Protein AF-A0A7J6WW19-F1 (afdb_monomer_lite)

Organism: Thalictrum thalictroides (NCBI:txid46969)

Structure (mmCIF, N/CA/C/O backbone):
data_AF-A0A7J6WW19-F1
#
_entry.id   AF-A0A7J6WW19-F1
#
loop_
_atom_site.group_PDB
_atom_site.id
_atom_site.type_symbol
_atom_site.label_atom_id
_atom_site.label_alt_id
_atom_site.label_comp_id
_atom_site.label_asym_id
_atom_site.label_entity_id
_atom_site.label_seq_id
_atom_site.pdbx_PDB_ins_code
_atom_site.Cartn_x
_atom_site.Cartn_y
_atom_site.Cartn_z
_atom_site.occupancy
_atom_site.B_iso_or_equiv
_atom_site.auth_seq_id
_atom_site.auth_comp_id
_atom_site.auth_asym_id
_atom_site.auth_atom_id
_atom_site.pdbx_PDB_model_num
ATOM 1 N N . MET A 1 1 ? 32.878 -77.484 21.775 1.00 44.38 1 MET A N 1
ATOM 2 C CA . MET A 1 1 ? 32.681 -76.601 20.606 1.00 44.38 1 MET A CA 1
ATOM 3 C C . MET A 1 1 ? 31.193 -76.309 20.520 1.00 44.38 1 MET A C 1
ATOM 5 O O . MET A 1 1 ? 30.427 -77.256 20.422 1.00 44.38 1 MET A O 1
ATOM 9 N N . ALA A 1 2 ? 30.808 -75.050 20.739 1.00 42.16 2 ALA A N 1
ATOM 10 C CA . ALA A 1 2 ? 29.428 -74.583 20.914 1.00 42.16 2 ALA A CA 1
ATOM 11 C C . ALA A 1 2 ? 28.804 -74.062 19.597 1.00 42.16 2 ALA A C 1
ATOM 13 O O . ALA A 1 2 ? 29.515 -73.877 18.614 1.00 42.16 2 ALA A O 1
ATOM 14 N N . ALA A 1 3 ? 27.480 -73.881 19.632 1.00 45.94 3 ALA A N 1
ATOM 15 C CA . ALA A 1 3 ? 26.496 -73.725 18.550 1.00 45.94 3 ALA A CA 1
ATOM 16 C C . ALA A 1 3 ? 26.232 -72.278 18.037 1.00 45.94 3 ALA A C 1
ATOM 18 O O . ALA A 1 3 ? 26.861 -71.346 18.531 1.00 45.94 3 ALA A O 1
ATOM 19 N N . LEU A 1 4 ? 25.203 -72.165 17.157 1.00 45.34 4 LEU A N 1
ATOM 20 C CA . LEU A 1 4 ? 24.298 -71.033 16.777 1.00 45.34 4 LEU A CA 1
ATOM 21 C C . LEU A 1 4 ? 24.493 -70.427 15.355 1.00 45.34 4 LEU A C 1
ATOM 23 O O . LEU A 1 4 ? 25.599 -70.010 15.033 1.00 45.34 4 LEU A O 1
ATOM 27 N N . GLU A 1 5 ? 23.539 -70.608 14.407 1.00 43.69 5 GLU A N 1
ATOM 28 C CA . GLU A 1 5 ? 22.321 -69.789 14.047 1.00 43.69 5 GLU A CA 1
ATOM 29 C C . GLU A 1 5 ? 22.699 -68.445 13.352 1.00 43.69 5 GLU A C 1
ATOM 31 O O . GLU A 1 5 ? 23.698 -67.853 13.733 1.00 43.69 5 GLU A O 1
ATOM 36 N N . ALA A 1 6 ? 22.057 -67.842 12.334 1.00 46.81 6 ALA A N 1
ATOM 37 C CA . ALA A 1 6 ? 20.704 -67.835 11.746 1.00 46.81 6 ALA A CA 1
ATOM 38 C C . ALA A 1 6 ? 20.788 -67.275 10.284 1.00 46.81 6 ALA A C 1
ATOM 40 O O . ALA A 1 6 ? 21.732 -66.558 9.960 1.00 46.81 6 ALA A O 1
ATOM 41 N N . SER A 1 7 ? 19.988 -67.716 9.300 1.00 51.91 7 SER A N 1
ATOM 42 C CA . SER A 1 7 ? 18.681 -67.189 8.823 1.00 51.91 7 SER A CA 1
ATOM 43 C C . SER A 1 7 ? 18.597 -65.689 8.470 1.00 51.91 7 SER A C 1
ATOM 45 O O . SER A 1 7 ? 18.863 -64.831 9.305 1.00 51.91 7 SER A O 1
ATOM 47 N N . GLY A 1 8 ? 18.121 -65.380 7.252 1.00 42.72 8 GLY A N 1
ATOM 48 C CA . GLY A 1 8 ? 17.714 -64.026 6.848 1.00 42.72 8 GLY A CA 1
ATOM 49 C C . GLY A 1 8 ? 17.515 -63.837 5.339 1.00 42.72 8 GLY A C 1
ATOM 50 O O . GLY A 1 8 ? 18.339 -63.211 4.681 1.00 42.72 8 GLY A O 1
ATOM 51 N N . GLY A 1 9 ? 16.425 -64.376 4.780 1.00 48.72 9 GLY A N 1
ATOM 52 C CA . GLY A 1 9 ? 15.965 -64.061 3.422 1.00 48.72 9 GLY A CA 1
ATOM 53 C C . GLY A 1 9 ? 15.155 -62.760 3.397 1.00 48.72 9 GLY A C 1
ATOM 54 O O . GLY A 1 9 ? 14.187 -62.626 4.140 1.00 48.72 9 GLY A O 1
ATOM 55 N N . GLY A 1 10 ? 15.540 -61.809 2.542 1.00 44.66 10 GLY A N 1
ATOM 56 C CA . GLY A 1 10 ? 14.816 -60.556 2.310 1.00 44.66 10 GLY A CA 1
ATOM 57 C C . GLY A 1 10 ? 14.233 -60.521 0.901 1.00 44.66 10 GLY A C 1
ATOM 58 O O . GLY A 1 10 ? 14.973 -60.417 -0.074 1.00 44.66 10 GLY A O 1
ATOM 59 N N . GLY A 1 11 ? 12.908 -60.640 0.796 1.00 42.06 11 GLY A N 1
ATOM 60 C CA . GLY A 1 11 ? 12.167 -60.552 -0.459 1.00 42.06 11 GLY A CA 1
ATOM 61 C C . GLY A 1 11 ? 12.144 -59.128 -1.017 1.00 42.06 11 GLY A C 1
ATOM 62 O O . GLY A 1 11 ? 11.722 -58.192 -0.343 1.00 42.06 11 GLY A O 1
ATOM 63 N N . GLY A 1 12 ? 12.570 -58.978 -2.271 1.00 45.69 12 GLY A N 1
ATOM 64 C CA . GLY A 1 12 ? 12.375 -57.762 -3.055 1.00 45.69 12 GLY A CA 1
ATOM 65 C C . GLY A 1 12 ? 10.932 -57.678 -3.544 1.00 45.69 12 GLY A C 1
ATOM 66 O O . GLY A 1 12 ? 10.580 -58.286 -4.553 1.00 45.69 12 GLY A O 1
ATOM 67 N N . GLY A 1 13 ? 10.092 -56.946 -2.813 1.00 56.81 13 GLY A N 1
ATOM 68 C CA . GLY A 1 13 ? 8.788 -56.507 -3.308 1.00 56.81 13 GLY A CA 1
ATOM 69 C C . GLY A 1 13 ? 8.944 -55.414 -4.377 1.00 56.81 13 GLY A C 1
ATOM 70 O O . GLY A 1 13 ? 9.935 -54.679 -4.358 1.00 56.81 13 GLY A O 1
ATOM 71 N N . PRO A 1 14 ? 7.991 -55.288 -5.317 1.00 59.19 14 PRO A N 1
ATOM 72 C CA . PRO A 1 14 ? 8.039 -54.251 -6.339 1.00 59.19 14 PRO A CA 1
ATOM 73 C C . PRO A 1 14 ? 7.921 -52.854 -5.703 1.00 59.19 14 PRO A C 1
ATOM 75 O O . PRO A 1 14 ? 7.249 -52.695 -4.678 1.00 59.19 14 PRO A O 1
ATOM 78 N N . PRO A 1 15 ? 8.550 -51.827 -6.299 1.00 59.28 15 PRO A N 1
ATOM 79 C CA . PRO A 1 15 ? 8.448 -50.459 -5.811 1.00 59.28 15 PRO A CA 1
ATOM 80 C C . PRO A 1 15 ? 6.987 -49.994 -5.867 1.00 59.28 15 PRO A C 1
ATOM 82 O O . PRO A 1 15 ? 6.350 -50.042 -6.921 1.00 59.28 15 PRO A O 1
ATOM 85 N N . LYS A 1 16 ? 6.457 -49.532 -4.725 1.00 60.25 16 LYS A N 1
ATOM 86 C CA . LYS A 1 16 ? 5.201 -48.770 -4.673 1.00 60.25 16 LYS A CA 1
ATOM 87 C C . LYS A 1 16 ? 5.315 -47.601 -5.663 1.00 60.25 16 LYS A C 1
ATOM 89 O O . LYS A 1 16 ? 6.329 -46.900 -5.616 1.00 60.25 16 LYS A O 1
ATOM 94 N N . PRO A 1 17 ? 4.316 -47.365 -6.531 1.00 50.94 17 PRO A N 1
ATOM 95 C CA . PRO A 1 17 ? 4.316 -46.192 -7.386 1.00 50.94 17 PRO A CA 1
ATOM 96 C C . PRO A 1 17 ? 4.312 -44.961 -6.484 1.00 50.94 17 PRO A C 1
ATOM 98 O O . PRO A 1 17 ? 3.389 -44.749 -5.697 1.00 50.94 17 PRO A O 1
ATOM 101 N N . SER A 1 18 ? 5.385 -44.181 -6.571 1.00 54.19 18 SER A N 1
ATOM 102 C CA . SER A 1 18 ? 5.426 -42.815 -6.084 1.00 54.19 18 SER A CA 1
ATOM 103 C C . SER A 1 18 ? 4.232 -42.093 -6.692 1.00 54.19 18 SER A C 1
ATOM 105 O O . SER A 1 18 ? 4.131 -41.929 -7.907 1.00 54.19 18 SER A O 1
ATOM 107 N N . SER A 1 19 ? 3.291 -41.722 -5.832 1.00 54.22 19 SER A N 1
ATOM 108 C CA . SER A 1 19 ? 2.157 -40.871 -6.148 1.00 54.22 19 SER A CA 1
ATOM 109 C C . SER A 1 19 ? 2.696 -39.573 -6.742 1.00 54.22 19 SER A C 1
ATOM 111 O O . SER A 1 19 ? 3.122 -38.672 -6.019 1.00 54.22 19 SER A O 1
ATOM 113 N N . SER A 1 20 ? 2.739 -39.506 -8.072 1.00 52.16 20 SER A N 1
ATOM 114 C CA . SER A 1 20 ? 2.989 -38.288 -8.827 1.00 52.16 20 SER A CA 1
ATOM 115 C C . SER A 1 20 ? 1.863 -37.323 -8.479 1.00 52.16 20 SER A C 1
ATOM 117 O O . SER A 1 20 ? 0.759 -37.426 -9.013 1.00 52.16 20 SER A O 1
ATOM 119 N N . SER A 1 21 ? 2.127 -36.467 -7.495 1.00 61.03 21 SER A N 1
ATOM 120 C CA . SER A 1 21 ? 1.157 -35.559 -6.903 1.00 61.03 21 SER A CA 1
ATOM 121 C C . SER A 1 21 ? 0.723 -34.545 -7.958 1.00 61.03 21 SER A C 1
ATOM 123 O O . SER A 1 21 ? 1.430 -33.580 -8.251 1.00 61.03 21 SER A O 1
ATOM 125 N N . SER A 1 22 ? -0.416 -34.794 -8.602 1.00 63.19 22 SER A N 1
ATOM 126 C CA . SER A 1 22 ? -1.078 -33.793 -9.427 1.00 63.19 22 SER A CA 1
ATOM 127 C C . SER A 1 22 ? -1.564 -32.697 -8.484 1.00 63.19 22 SER A C 1
ATOM 129 O O . SER A 1 22 ? -2.526 -32.913 -7.745 1.00 63.19 22 SER A O 1
ATOM 131 N N . MET A 1 23 ? -0.887 -31.545 -8.466 1.00 71.00 23 MET A N 1
ATOM 132 C CA . MET A 1 23 ? -1.342 -30.409 -7.666 1.00 71.00 23 MET A CA 1
ATOM 133 C C . MET A 1 23 ? -2.792 -30.086 -8.013 1.00 71.00 23 MET A C 1
ATOM 135 O O . MET A 1 23 ? -3.135 -29.891 -9.182 1.00 71.00 23 MET A O 1
ATOM 139 N N . SER A 1 24 ? -3.645 -30.017 -6.992 1.00 86.62 24 SER A N 1
ATOM 140 C CA . SER A 1 24 ? -5.032 -29.623 -7.206 1.00 86.62 24 SER A CA 1
ATOM 141 C C . SER A 1 24 ? -5.069 -28.183 -7.726 1.00 86.62 24 SER A C 1
ATOM 143 O O . SER A 1 24 ? -4.265 -27.338 -7.331 1.00 86.62 24 SER A O 1
ATOM 145 N N . MET A 1 25 ? -6.020 -27.857 -8.604 1.00 87.75 25 MET A N 1
ATOM 146 C CA . MET A 1 25 ? -6.166 -26.485 -9.122 1.00 87.75 25 MET A CA 1
ATOM 147 C C . MET A 1 25 ? -6.288 -25.443 -7.997 1.00 87.75 25 MET A C 1
ATOM 149 O O . MET A 1 25 ? -5.794 -24.325 -8.133 1.00 87.75 25 MET A O 1
ATOM 153 N N . LYS A 1 26 ? -6.874 -25.827 -6.854 1.00 87.19 26 LYS A N 1
ATOM 154 C CA . LYS A 1 26 ? -6.936 -25.004 -5.639 1.00 87.19 26 LYS A CA 1
ATOM 155 C C . LYS A 1 26 ? -5.539 -24.699 -5.087 1.00 87.19 26 LYS A C 1
ATOM 157 O O . LYS A 1 26 ? -5.258 -23.543 -4.794 1.00 87.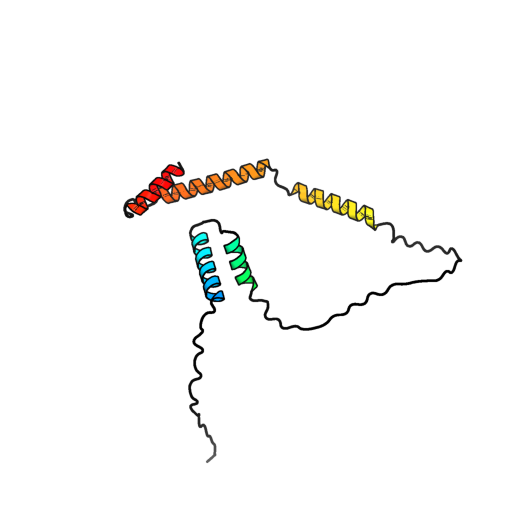19 26 LYS A O 1
ATOM 162 N N . GLN A 1 27 ? -4.652 -25.693 -5.000 1.00 91.06 27 GLN A N 1
ATOM 163 C CA . GLN A 1 27 ? -3.257 -25.493 -4.581 1.00 91.06 27 GLN A CA 1
ATOM 164 C C . GLN A 1 27 ? -2.514 -24.556 -5.535 1.00 91.06 27 GLN A C 1
ATOM 166 O O . GLN A 1 27 ? -1.855 -23.628 -5.081 1.00 91.06 27 GLN A O 1
ATOM 171 N N . VAL A 1 28 ? -2.694 -24.713 -6.850 1.00 93.25 28 VAL A N 1
ATOM 172 C CA . VAL A 1 28 ? -2.070 -23.822 -7.844 1.00 93.25 28 VAL A CA 1
ATOM 173 C C . VAL A 1 28 ? -2.502 -22.366 -7.644 1.00 93.25 28 VAL A C 1
ATOM 175 O O . VAL A 1 28 ? -1.667 -21.463 -7.709 1.00 93.25 28 VAL A O 1
ATOM 178 N N . VAL A 1 29 ? -3.790 -22.118 -7.388 1.00 92.75 29 VAL A N 1
ATOM 179 C CA . VAL A 1 29 ? -4.298 -20.768 -7.095 1.00 92.75 29 VAL A CA 1
ATOM 180 C C . VAL A 1 29 ? -3.727 -20.245 -5.776 1.00 92.75 29 VAL A C 1
ATOM 182 O O . VAL A 1 29 ? -3.194 -19.139 -5.764 1.00 92.75 29 VAL A O 1
ATOM 185 N N . LYS A 1 30 ? -3.742 -21.050 -4.704 1.00 92.75 30 LYS A N 1
ATOM 186 C CA . LYS A 1 30 ? -3.155 -20.695 -3.400 1.00 92.75 30 LYS A CA 1
ATOM 187 C C . LYS A 1 30 ? -1.680 -20.281 -3.537 1.00 92.75 30 LYS A C 1
ATOM 189 O O . LYS A 1 30 ? -1.293 -19.207 -3.083 1.00 92.75 30 LYS A O 1
ATOM 194 N N . THR A 1 31 ? -0.872 -21.075 -4.242 1.00 94.69 31 THR A N 1
ATOM 195 C CA . THR A 1 31 ? 0.548 -20.783 -4.489 1.00 94.69 31 THR A CA 1
ATOM 196 C C . THR A 1 31 ? 0.744 -19.513 -5.314 1.00 94.69 31 THR A C 1
ATOM 198 O O . THR A 1 31 ? 1.587 -18.687 -4.969 1.00 94.69 31 THR A O 1
ATOM 201 N N . LYS A 1 32 ? -0.040 -19.313 -6.384 1.00 95.44 32 LYS A N 1
ATOM 202 C CA . LYS A 1 32 ? 0.022 -18.079 -7.187 1.00 95.44 32 LYS A CA 1
ATOM 203 C C . LYS A 1 32 ? -0.281 -16.847 -6.341 1.00 95.44 32 LYS A C 1
ATOM 205 O O . LYS A 1 32 ? 0.444 -15.860 -6.440 1.00 95.44 32 LYS A O 1
ATOM 210 N N . THR A 1 33 ? -1.308 -16.918 -5.498 1.00 96.56 33 THR A N 1
ATOM 211 C CA . THR A 1 33 ? -1.674 -15.820 -4.603 1.00 96.56 33 THR A CA 1
ATOM 212 C C . THR A 1 33 ? -0.574 -15.539 -3.586 1.00 96.56 33 THR A C 1
ATOM 214 O O . THR A 1 33 ? -0.240 -14.378 -3.372 1.00 96.56 33 THR A O 1
ATOM 217 N N . LEU A 1 34 ? 0.055 -16.574 -3.024 1.00 95.88 34 LEU A N 1
ATOM 218 C CA . LEU A 1 34 ? 1.161 -16.403 -2.082 1.00 95.88 34 LEU A CA 1
ATOM 219 C C . LEU A 1 34 ? 2.384 -15.737 -2.736 1.00 95.88 34 LEU A C 1
ATOM 221 O O . LEU A 1 34 ? 2.948 -14.796 -2.180 1.00 95.88 34 LEU A O 1
ATOM 225 N N . ILE A 1 35 ? 2.757 -16.168 -3.946 1.00 96.81 35 ILE A N 1
ATOM 226 C CA . ILE A 1 35 ? 3.841 -15.544 -4.725 1.00 96.81 35 ILE A CA 1
ATOM 227 C C . ILE A 1 35 ? 3.503 -14.083 -5.034 1.00 96.81 35 ILE A C 1
ATOM 229 O O . ILE A 1 35 ? 4.362 -13.206 -4.924 1.00 96.81 35 ILE A O 1
ATOM 233 N N . TYR A 1 36 ? 2.254 -13.813 -5.413 1.00 97.19 36 TYR A N 1
ATOM 234 C CA . TYR A 1 36 ? 1.796 -12.461 -5.702 1.00 97.19 36 TYR A CA 1
ATOM 235 C C . TYR A 1 36 ? 1.853 -11.563 -4.461 1.00 97.19 36 TYR A C 1
ATOM 237 O O . TYR A 1 36 ? 2.408 -10.468 -4.534 1.00 97.19 36 TYR A O 1
ATOM 245 N N . ALA A 1 37 ? 1.368 -12.045 -3.315 1.00 98.00 37 ALA A N 1
ATOM 246 C CA . ALA A 1 37 ? 1.447 -11.339 -2.040 1.00 98.00 37 ALA A CA 1
ATOM 247 C C . ALA A 1 37 ? 2.900 -11.009 -1.680 1.00 98.00 37 ALA A C 1
ATOM 249 O O . ALA A 1 37 ? 3.225 -9.852 -1.419 1.00 98.00 37 ALA A O 1
ATOM 250 N N . LEU A 1 38 ? 3.793 -12.000 -1.761 1.00 96.56 38 LEU A N 1
ATOM 251 C CA . LEU A 1 38 ? 5.214 -11.813 -1.482 1.00 96.56 38 LEU A CA 1
ATOM 252 C C . LEU A 1 38 ? 5.830 -10.746 -2.395 1.00 96.56 38 LEU A C 1
ATOM 254 O O . LEU A 1 38 ? 6.527 -9.856 -1.920 1.00 96.56 38 LEU A O 1
ATOM 258 N N . ASN A 1 39 ? 5.517 -10.775 -3.692 1.00 97.25 39 ASN A N 1
ATOM 259 C CA . ASN A 1 39 ? 6.025 -9.799 -4.653 1.00 97.25 39 ASN A CA 1
ATOM 260 C C . ASN A 1 39 ? 5.593 -8.350 -4.352 1.00 97.25 39 ASN A C 1
ATOM 262 O O . ASN A 1 39 ? 6.317 -7.414 -4.701 1.00 97.25 39 ASN A O 1
ATOM 266 N N . LEU A 1 40 ? 4.428 -8.152 -3.730 1.00 96.88 40 LEU A N 1
ATOM 267 C CA . LEU A 1 40 ? 3.975 -6.836 -3.281 1.00 96.88 40 LEU A CA 1
ATOM 268 C C . LEU A 1 40 ? 4.737 -6.390 -2.028 1.00 96.88 40 LEU A C 1
ATOM 270 O O . LEU A 1 40 ? 5.297 -5.294 -2.023 1.00 96.88 40 LEU A O 1
ATOM 274 N N . ILE A 1 41 ? 4.837 -7.260 -1.016 1.00 95.62 41 ILE A N 1
ATOM 275 C CA . ILE A 1 41 ? 5.534 -6.958 0.246 1.00 95.62 41 ILE A CA 1
ATOM 276 C C . ILE A 1 41 ? 7.013 -6.659 -0.011 1.00 95.62 41 ILE A C 1
ATOM 278 O O . ILE A 1 41 ? 7.532 -5.662 0.482 1.00 95.62 41 ILE A O 1
ATOM 282 N N . SER A 1 42 ? 7.685 -7.464 -0.841 1.00 96.38 42 SER A N 1
ATOM 283 C CA . SER A 1 42 ? 9.104 -7.274 -1.180 1.00 96.38 42 SER A CA 1
ATOM 284 C C . SER A 1 42 ? 9.399 -5.950 -1.888 1.00 96.38 42 SER A C 1
ATOM 286 O O . SER A 1 42 ? 10.558 -5.561 -1.985 1.00 96.38 42 SER A O 1
ATOM 288 N N . ARG A 1 43 ? 8.373 -5.268 -2.410 1.00 93.12 43 ARG A N 1
ATOM 289 C CA . ARG A 1 43 ? 8.484 -3.963 -3.074 1.00 93.12 43 ARG A CA 1
ATOM 290 C C . ARG A 1 43 ? 7.821 -2.841 -2.274 1.00 93.12 43 ARG A C 1
ATOM 292 O O . ARG A 1 43 ? 7.561 -1.783 -2.835 1.00 93.12 43 ARG A O 1
ATOM 299 N N . ASN A 1 44 ? 7.521 -3.078 -0.994 1.00 92.12 44 ASN A N 1
ATOM 300 C CA . ASN A 1 44 ? 6.841 -2.129 -0.111 1.00 92.12 44 ASN A CA 1
ATOM 301 C C . ASN A 1 44 ? 5.493 -1.625 -0.667 1.00 92.12 44 ASN A C 1
ATOM 303 O O . ASN A 1 44 ? 5.104 -0.478 -0.440 1.00 92.12 44 ASN A O 1
ATOM 307 N N . LEU A 1 45 ? 4.769 -2.475 -1.403 1.00 92.94 45 LEU A N 1
ATOM 308 C CA . LEU A 1 45 ? 3.458 -2.149 -1.962 1.00 92.94 45 LEU A CA 1
ATOM 309 C C . LEU A 1 45 ? 2.328 -2.620 -1.034 1.00 92.94 45 LEU A C 1
ATOM 311 O O . LEU A 1 45 ? 2.444 -3.682 -0.418 1.00 92.94 45 LEU A O 1
ATOM 315 N N . PRO A 1 46 ? 1.214 -1.867 -0.947 1.00 92.88 46 PRO A N 1
ATOM 316 C CA . PRO A 1 46 ? 0.067 -2.277 -0.149 1.00 92.88 46 PRO A CA 1
ATOM 317 C C . PRO A 1 46 ? -0.564 -3.553 -0.712 1.00 92.88 46 PRO A C 1
ATOM 319 O O . PRO A 1 46 ? -0.664 -3.730 -1.929 1.00 92.88 46 PRO A O 1
ATOM 322 N N . LEU A 1 47 ? -1.027 -4.427 0.183 1.00 94.50 47 LEU A N 1
ATOM 323 C CA . LEU A 1 47 ? -1.686 -5.670 -0.200 1.00 94.50 47 LEU A CA 1
ATOM 324 C C . LEU A 1 47 ? -3.168 -5.406 -0.479 1.00 94.50 47 LEU A C 1
ATOM 326 O O . LEU A 1 47 ? -3.853 -4.839 0.374 1.00 94.50 47 LEU A O 1
ATOM 330 N N . PRO A 1 48 ? -3.693 -5.834 -1.639 1.00 96.12 48 PRO A N 1
ATOM 331 C CA . PRO A 1 48 ? -5.129 -5.859 -1.872 1.00 96.12 48 PRO A CA 1
ATOM 332 C C . PRO A 1 48 ? -5.830 -6.771 -0.857 1.00 96.12 48 PRO A C 1
ATOM 334 O O . PRO A 1 48 ? -5.330 -7.857 -0.565 1.00 96.12 48 PRO A O 1
ATOM 337 N N . SER A 1 49 ? -7.013 -6.373 -0.382 1.00 94.44 49 SER A N 1
ATOM 338 C CA . SER A 1 49 ? -7.783 -7.131 0.620 1.00 94.44 49 SER A CA 1
ATOM 339 C C . SER A 1 49 ? -8.008 -8.586 0.213 1.00 94.44 49 SER A C 1
ATOM 341 O O . SER A 1 49 ? -7.623 -9.483 0.944 1.00 94.44 49 SER A O 1
ATOM 343 N N . HIS A 1 50 ? -8.484 -8.832 -1.011 1.00 93.75 50 HIS A N 1
ATOM 344 C CA . HIS A 1 50 ? -8.732 -10.195 -1.500 1.00 93.75 50 HIS A CA 1
ATOM 345 C C . HIS A 1 50 ? -7.484 -11.100 -1.485 1.00 93.75 50 HIS A C 1
ATOM 347 O O . HIS A 1 50 ? -7.599 -12.314 -1.321 1.00 93.75 50 HIS A O 1
ATOM 353 N N . VAL A 1 51 ? -6.286 -10.526 -1.667 1.00 96.06 51 VAL A N 1
ATOM 354 C CA . VAL A 1 51 ? -5.017 -11.265 -1.573 1.00 96.06 51 VAL A CA 1
ATOM 355 C C . VAL A 1 51 ? -4.726 -11.591 -0.120 1.00 96.06 51 VAL A C 1
ATOM 357 O O . VAL A 1 51 ? -4.381 -12.730 0.175 1.00 96.06 51 VAL A O 1
ATOM 360 N N . PHE A 1 52 ? -4.883 -10.608 0.770 1.00 95.38 52 PHE A N 1
ATOM 361 C CA . PHE A 1 52 ? -4.723 -10.798 2.206 1.00 95.38 52 PHE A CA 1
ATOM 362 C C . PHE A 1 52 ? -5.675 -11.879 2.725 1.00 95.38 52 PHE A C 1
ATOM 364 O O . PHE A 1 52 ? -5.198 -12.866 3.264 1.00 95.38 52 PHE A O 1
ATOM 371 N N . ASP A 1 53 ? -6.975 -11.770 2.450 1.00 94.19 53 ASP A N 1
ATOM 372 C CA . ASP A 1 53 ? -7.998 -12.723 2.900 1.00 94.19 53 ASP A CA 1
ATOM 373 C C . ASP A 1 53 ? -7.693 -14.150 2.425 1.00 94.19 53 ASP A C 1
ATOM 375 O O . ASP A 1 53 ? -7.788 -15.111 3.185 1.00 94.19 53 ASP A O 1
ATOM 379 N N . THR A 1 54 ? -7.256 -14.294 1.169 1.00 94.44 54 THR A N 1
ATOM 380 C CA . THR A 1 54 ? -6.872 -15.598 0.614 1.00 94.44 54 THR A CA 1
ATOM 381 C C . THR A 1 54 ? -5.617 -16.149 1.294 1.00 94.44 54 THR A C 1
ATOM 383 O O . THR A 1 54 ? -5.572 -17.333 1.608 1.00 94.44 54 THR A O 1
ATOM 386 N N . VAL A 1 55 ? -4.591 -15.323 1.530 1.00 94.62 55 VAL A N 1
ATOM 387 C CA . VAL A 1 55 ? -3.360 -15.742 2.226 1.00 94.62 55 VAL A CA 1
ATOM 388 C C . VAL A 1 55 ? -3.639 -16.087 3.689 1.00 94.62 55 VAL A C 1
ATOM 390 O O . VAL A 1 55 ? -3.135 -17.097 4.172 1.00 94.62 55 VAL A O 1
ATOM 393 N N . SER A 1 56 ? -4.485 -15.313 4.367 1.00 93.69 56 SER A N 1
ATOM 394 C CA . SER A 1 56 ? -4.959 -15.602 5.720 1.00 93.69 56 SER A CA 1
ATOM 395 C C . SER A 1 56 ? -5.736 -16.913 5.768 1.00 93.69 56 SER A C 1
ATOM 397 O O . SER A 1 56 ? -5.455 -17.747 6.618 1.00 93.69 56 SER A O 1
ATOM 399 N N . SER A 1 57 ? -6.641 -17.148 4.814 1.00 91.88 57 SER A N 1
ATOM 400 C CA . SER A 1 57 ? -7.361 -18.419 4.706 1.00 91.88 57 SER A CA 1
ATOM 401 C C . SER A 1 57 ? -6.409 -19.592 4.487 1.00 91.88 57 SER A C 1
ATOM 403 O O . SER A 1 57 ? -6.616 -20.638 5.086 1.00 91.88 57 SER A O 1
ATOM 405 N N . ILE A 1 58 ? -5.352 -19.434 3.682 1.00 91.38 58 ILE A N 1
ATOM 406 C CA . ILE A 1 58 ? -4.327 -20.474 3.502 1.00 91.38 58 ILE A CA 1
ATOM 407 C C . ILE A 1 58 ? -3.623 -20.786 4.824 1.00 91.38 58 ILE A C 1
ATOM 409 O O . ILE A 1 58 ? -3.429 -21.959 5.106 1.00 91.38 58 ILE A O 1
ATOM 413 N N . TYR A 1 59 ? -3.270 -19.766 5.610 1.00 88.00 59 TYR A N 1
ATOM 414 C CA . TYR A 1 59 ? -2.606 -19.938 6.905 1.00 88.00 59 TYR A CA 1
ATOM 415 C C . TYR A 1 59 ? -3.506 -20.615 7.950 1.00 88.00 59 TYR A C 1
ATOM 417 O O . TYR A 1 59 ? -3.031 -21.449 8.705 1.00 88.00 59 TYR A O 1
ATOM 425 N N . CYS A 1 60 ? -4.801 -20.292 7.973 1.00 82.94 60 CYS A N 1
ATOM 426 C CA . CYS A 1 60 ? -5.757 -20.885 8.912 1.00 82.94 60 CYS A CA 1
ATOM 427 C C . CYS A 1 60 ? -6.378 -22.209 8.421 1.00 82.94 60 CYS A C 1
ATOM 429 O O . CYS A 1 60 ? -7.198 -22.774 9.126 1.00 82.94 60 CYS A O 1
ATOM 431 N N . SER A 1 61 ? -6.043 -22.692 7.214 1.00 68.19 61 SER A N 1
ATOM 432 C CA . SER A 1 61 ? -6.591 -23.948 6.660 1.00 68.19 61 SER A CA 1
ATOM 433 C C . SER A 1 61 ? -5.976 -25.213 7.280 1.00 68.19 61 SER A C 1
ATOM 435 O O . SER A 1 61 ? -6.391 -26.304 6.900 1.00 68.19 61 SER A O 1
ATOM 437 N N . ASP A 1 62 ? -4.955 -25.087 8.133 1.00 60.28 62 ASP A N 1
ATOM 438 C CA . ASP A 1 62 ? -4.176 -26.222 8.649 1.00 60.28 62 ASP A CA 1
ATOM 439 C C . ASP A 1 62 ? -4.772 -26.842 9.942 1.00 60.28 62 ASP A C 1
ATOM 441 O O . ASP A 1 62 ? -4.211 -27.816 10.437 1.00 60.28 62 ASP A O 1
ATOM 445 N N . ASP A 1 63 ? -5.907 -26.330 10.456 1.00 57.44 63 ASP A N 1
ATOM 446 C CA . ASP A 1 63 ? -6.529 -26.764 11.728 1.00 57.44 63 ASP A CA 1
ATOM 447 C C . ASP A 1 63 ? -7.877 -27.526 11.589 1.00 57.44 63 ASP A C 1
ATOM 449 O O . ASP A 1 63 ? -8.409 -27.987 12.594 1.00 57.44 63 ASP A O 1
ATOM 453 N N . ASP A 1 64 ? -8.436 -27.714 10.383 1.00 54.59 64 ASP A N 1
ATOM 454 C CA . ASP A 1 64 ? -9.792 -28.290 10.192 1.00 54.59 64 ASP A CA 1
ATOM 455 C C . ASP A 1 64 ? -9.821 -29.808 9.866 1.00 54.59 64 ASP A C 1
ATOM 457 O O . ASP A 1 64 ? -10.803 -30.306 9.316 1.00 54.59 64 ASP A O 1
ATOM 461 N N . ASP A 1 65 ? -8.774 -30.568 10.206 1.00 53.88 65 ASP A N 1
ATOM 462 C CA . ASP A 1 65 ? -8.778 -32.047 10.143 1.00 53.88 65 ASP A CA 1
ATOM 463 C C . ASP A 1 65 ? -9.144 -32.687 11.514 1.00 53.88 65 ASP A C 1
ATOM 465 O O . ASP A 1 65 ? -8.627 -33.752 11.859 1.00 53.88 65 ASP A O 1
ATOM 469 N N . ASP A 1 66 ? -10.012 -32.057 12.323 1.00 51.41 66 ASP A N 1
ATOM 470 C CA . ASP A 1 66 ? -10.600 -32.678 13.529 1.00 51.41 66 ASP A CA 1
ATOM 471 C C . ASP A 1 66 ? -11.999 -33.235 13.205 1.00 51.41 66 ASP A C 1
ATOM 473 O O . ASP A 1 66 ? -13.027 -32.573 13.353 1.00 51.41 66 ASP A O 1
ATOM 477 N N . ASP A 1 67 ? -12.021 -34.473 12.704 1.00 53.44 67 ASP A N 1
ATOM 478 C CA . ASP A 1 67 ? -13.201 -35.343 12.715 1.00 53.44 67 ASP A CA 1
ATOM 479 C C . ASP A 1 67 ? -13.595 -35.612 14.186 1.00 53.44 67 ASP A C 1
ATOM 481 O O . ASP A 1 67 ? -13.073 -36.523 14.832 1.00 53.44 67 ASP A O 1
ATOM 485 N N . GLY A 1 68 ? -14.522 -34.810 14.714 1.00 49.12 68 GLY A N 1
ATOM 486 C CA . GLY A 1 68 ? -15.055 -34.910 16.077 1.00 49.12 68 GLY A CA 1
ATOM 487 C C . GLY A 1 68 ? -16.573 -34.742 16.114 1.00 49.12 68 GLY A C 1
ATOM 488 O O . GLY A 1 68 ? -17.086 -33.710 16.527 1.00 49.12 68 GLY A O 1
ATOM 489 N N . ASP A 1 69 ? -17.259 -35.770 15.629 1.00 50.00 69 ASP A N 1
ATOM 490 C CA . ASP A 1 69 ? -18.709 -35.984 15.591 1.00 50.00 69 ASP A CA 1
ATOM 491 C C . ASP A 1 69 ? -19.376 -36.001 16.994 1.00 50.00 69 ASP A C 1
ATOM 493 O O . ASP A 1 69 ? -18.791 -36.538 17.938 1.00 50.00 69 ASP A O 1
ATOM 497 N N . ASN A 1 70 ? -20.640 -35.541 17.049 1.00 48.16 70 ASN A N 1
ATOM 498 C CA . ASN A 1 70 ? -21.683 -35.748 18.085 1.00 48.16 70 ASN A CA 1
ATOM 499 C C . ASN A 1 70 ? -21.551 -34.985 19.434 1.00 48.16 70 ASN A C 1
ATOM 501 O O . ASN A 1 70 ? -20.471 -34.853 19.994 1.00 48.16 70 ASN A O 1
ATOM 505 N N . ASP A 1 71 ? -22.601 -34.462 20.076 1.00 46.78 71 ASP A N 1
ATOM 506 C CA . ASP A 1 71 ? -24.047 -34.685 19.963 1.00 46.78 71 ASP A CA 1
ATOM 507 C C . ASP A 1 71 ? -24.822 -33.458 20.485 1.00 46.78 71 ASP A C 1
ATOM 509 O O . ASP A 1 71 ? -24.361 -32.718 21.362 1.00 46.78 71 ASP A O 1
ATOM 513 N N . ASP A 1 72 ? -26.029 -33.317 19.942 1.00 52.75 72 ASP A N 1
ATOM 514 C CA . ASP A 1 72 ? -27.165 -32.547 20.441 1.00 52.75 72 ASP A CA 1
ATOM 515 C C . ASP A 1 72 ? -27.464 -32.802 21.936 1.00 52.75 72 ASP A C 1
ATOM 517 O O . ASP A 1 72 ? -27.434 -33.945 22.386 1.00 52.75 72 ASP A O 1
ATOM 521 N N . ASP A 1 73 ? -27.895 -31.774 22.677 1.00 49.75 73 ASP A N 1
ATOM 522 C CA . ASP A 1 73 ? -29.056 -31.947 23.567 1.00 49.75 73 ASP A CA 1
ATOM 523 C C . ASP A 1 73 ? -29.781 -30.610 23.792 1.00 49.75 73 ASP A C 1
ATOM 525 O O . ASP A 1 73 ? -29.384 -29.734 24.567 1.00 49.75 73 ASP A O 1
ATOM 529 N N . ASP A 1 74 ? -30.844 -30.476 23.012 1.00 57.72 74 ASP A N 1
ATOM 530 C CA . ASP A 1 74 ? -31.970 -29.567 23.146 1.00 57.72 74 ASP A CA 1
ATOM 531 C C . ASP A 1 74 ? -32.862 -30.053 24.294 1.00 57.72 74 ASP A C 1
ATOM 533 O O . ASP A 1 74 ? -33.282 -31.202 24.274 1.00 57.72 74 ASP A O 1
ATOM 537 N N . ASN A 1 75 ? -33.204 -29.197 25.262 1.00 48.88 75 ASN A N 1
ATOM 538 C CA . ASN A 1 75 ? -34.446 -29.368 26.022 1.00 48.88 75 ASN A CA 1
ATOM 539 C C . ASN A 1 75 ? -34.960 -28.026 26.561 1.00 48.88 75 ASN A C 1
ATOM 541 O O . ASN A 1 75 ? -34.601 -27.543 27.636 1.00 48.88 75 ASN A O 1
ATOM 545 N N . ASN A 1 76 ? -35.842 -27.450 25.756 1.00 53.12 76 ASN A N 1
ATOM 546 C CA . ASN A 1 76 ? -36.940 -26.572 26.130 1.00 53.12 76 ASN A CA 1
ATOM 547 C C . ASN A 1 76 ? -38.014 -27.350 26.928 1.00 53.12 76 ASN A C 1
ATOM 549 O O . ASN A 1 76 ? -38.408 -28.408 26.452 1.00 53.12 76 ASN A O 1
ATOM 553 N N . ASP A 1 77 ? -38.556 -26.829 28.040 1.00 47.12 77 ASP A N 1
ATOM 554 C CA . ASP A 1 77 ? -40.005 -26.954 28.315 1.00 47.12 77 ASP A CA 1
ATOM 555 C C . ASP A 1 77 ? -40.510 -25.979 29.396 1.00 47.12 77 ASP A C 1
ATOM 557 O O . ASP A 1 77 ? -39.886 -25.760 30.437 1.00 47.12 77 ASP A O 1
ATOM 561 N N . GLU A 1 78 ? -41.668 -25.399 29.101 1.00 47.22 78 GLU A N 1
ATOM 562 C CA . GLU A 1 78 ? -42.427 -24.403 29.847 1.00 47.22 78 GLU A CA 1
ATOM 563 C C . GLU A 1 78 ? -43.427 -25.042 30.836 1.00 47.22 78 GLU A C 1
ATOM 565 O O . GLU A 1 78 ? -43.751 -26.222 30.752 1.00 47.22 78 GLU A O 1
ATOM 570 N N . SER A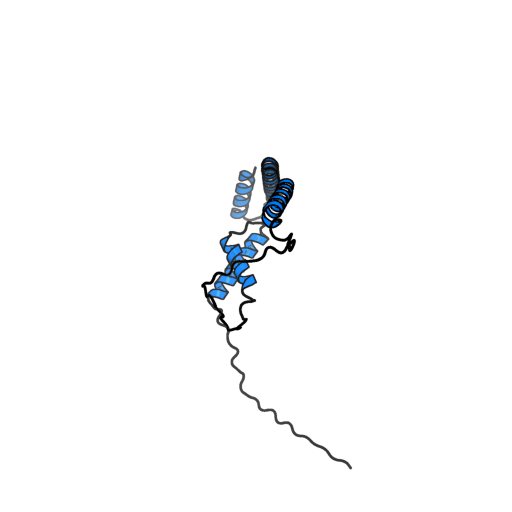 1 79 ? -44.050 -24.171 31.651 1.00 42.00 79 SER A N 1
ATOM 571 C CA . SER A 1 79 ? -45.395 -24.285 32.269 1.00 42.00 79 SER A CA 1
ATOM 572 C C . SER A 1 79 ? -45.526 -25.122 33.559 1.00 42.00 79 SER A C 1
ATOM 574 O O . SER A 1 79 ? -44.866 -26.135 33.717 1.00 42.00 79 SER A O 1
ATOM 576 N N . ASN A 1 80 ? -46.383 -24.844 34.551 1.00 40.59 80 ASN A N 1
ATOM 577 C CA . ASN A 1 80 ? -47.225 -23.729 35.020 1.00 40.59 80 ASN A CA 1
ATOM 578 C C . ASN A 1 80 ? -47.907 -24.232 36.338 1.00 40.59 80 ASN A C 1
ATOM 580 O O . ASN A 1 80 ? -47.981 -25.443 36.532 1.00 40.59 80 ASN A O 1
ATOM 584 N N . GLU A 1 81 ? -48.467 -23.326 37.161 1.00 46.44 81 GLU A N 1
ATOM 585 C CA . GLU A 1 81 ? -49.406 -23.551 38.306 1.00 46.44 81 GLU A CA 1
ATOM 586 C C . GLU A 1 81 ? -48.812 -24.185 39.599 1.00 46.44 81 GLU A C 1
ATOM 588 O O . GLU A 1 81 ? -47.963 -25.059 39.548 1.00 46.44 81 GLU A O 1
ATOM 593 N N . ASP A 1 82 ? -49.142 -23.799 40.840 1.00 35.19 82 ASP A N 1
ATOM 594 C CA . ASP A 1 82 ? -50.397 -23.317 41.431 1.00 35.19 82 ASP A CA 1
ATOM 595 C C . ASP A 1 82 ? -50.129 -22.555 42.762 1.00 35.19 82 ASP A C 1
ATOM 597 O O . ASP A 1 82 ? -49.101 -22.729 43.420 1.00 35.19 82 ASP A O 1
ATOM 601 N N . ASN A 1 83 ? -51.091 -21.722 43.159 1.00 43.25 83 ASN A N 1
ATOM 602 C CA . ASN A 1 83 ? -51.156 -20.878 44.353 1.00 43.25 83 ASN A CA 1
ATOM 603 C C . ASN A 1 83 ? -50.900 -21.603 45.688 1.00 43.25 83 ASN A C 1
ATOM 605 O O . ASN A 1 83 ? -51.552 -22.598 46.003 1.00 43.25 83 ASN A O 1
ATOM 609 N N . ARG A 1 84 ? -50.144 -20.956 46.586 1.00 42.69 84 ARG A N 1
ATOM 610 C CA . ARG A 1 84 ? -50.413 -21.007 48.034 1.00 42.69 84 ARG A CA 1
ATOM 611 C C . ARG A 1 84 ? -49.925 -19.736 48.725 1.00 42.69 84 ARG A C 1
ATOM 613 O O . ARG A 1 84 ? -48.733 -19.457 48.765 1.00 42.69 84 ARG A O 1
ATOM 620 N N . GLU A 1 85 ? -50.882 -18.973 49.244 1.00 45.81 85 GLU A N 1
ATOM 621 C CA . GLU A 1 85 ? -50.648 -17.893 50.199 1.00 45.81 85 GLU A CA 1
ATOM 622 C C . GLU A 1 85 ? -50.103 -18.434 51.534 1.00 45.81 85 GLU A C 1
ATOM 624 O O . GLU A 1 85 ? -50.283 -19.606 51.875 1.00 45.81 85 GLU A O 1
ATOM 629 N N . VAL A 1 86 ? -49.568 -17.477 52.295 1.00 46.03 86 VAL A N 1
ATOM 630 C CA . VAL A 1 86 ? -49.394 -17.380 53.751 1.00 46.03 86 VAL A CA 1
ATOM 631 C C . VAL A 1 86 ? -47.942 -17.452 54.264 1.00 46.03 86 VAL A C 1
ATOM 633 O O . VAL A 1 86 ? -47.198 -18.394 54.010 1.00 46.03 86 VAL A O 1
ATOM 636 N N . GLU A 1 87 ? -47.657 -16.424 55.076 1.00 41.25 87 GLU A N 1
ATOM 637 C CA . GLU A 1 87 ? -46.611 -16.231 56.091 1.00 41.25 87 GLU A CA 1
ATOM 638 C C . GLU A 1 87 ? -45.392 -15.394 55.651 1.00 41.25 87 GLU A C 1
ATOM 640 O O . GLU A 1 87 ? -44.421 -15.866 55.060 1.00 41.25 87 GLU A O 1
ATOM 645 N N . GLU A 1 88 ? -45.469 -14.101 55.995 1.00 52.94 88 GLU A N 1
ATOM 646 C CA . GLU A 1 88 ? -44.329 -13.199 56.144 1.00 52.94 88 GLU A CA 1
ATOM 647 C C . GLU A 1 88 ? -43.347 -13.767 57.175 1.00 52.94 88 GLU A C 1
ATOM 649 O O . GLU A 1 88 ? -43.584 -13.647 58.371 1.00 52.94 88 GLU A O 1
ATOM 654 N N . GLU A 1 89 ? -42.195 -14.273 56.737 1.00 41.59 89 GLU A N 1
ATOM 655 C CA . GLU A 1 89 ? -41.013 -14.363 57.598 1.00 41.59 89 GLU A CA 1
ATOM 656 C C . GLU A 1 89 ? -39.754 -13.914 56.844 1.00 41.59 89 GLU A C 1
ATOM 658 O O . GLU A 1 89 ? -39.089 -14.652 56.120 1.00 41.59 89 GLU A O 1
ATOM 663 N N . ASN A 1 90 ? -39.473 -12.623 57.018 1.00 49.28 90 ASN A N 1
ATOM 664 C CA . ASN A 1 90 ? -38.160 -11.990 57.095 1.00 49.28 90 ASN A CA 1
ATOM 665 C C . ASN A 1 90 ? -36.951 -12.876 56.718 1.00 49.28 90 ASN A C 1
ATOM 667 O O . ASN A 1 90 ? -36.288 -13.459 57.575 1.00 49.28 90 ASN A O 1
ATOM 671 N N . SER A 1 91 ? -36.605 -12.886 55.432 1.00 42.84 91 SER A N 1
ATOM 672 C CA . SER A 1 91 ? -35.280 -13.276 54.954 1.00 42.84 91 SER A CA 1
ATOM 673 C C . SER A 1 91 ? -34.740 -12.150 54.085 1.00 42.84 91 SER A C 1
ATOM 675 O O . SER A 1 91 ? -35.135 -11.976 52.934 1.00 42.84 91 SER A O 1
ATOM 677 N N . ASN A 1 92 ? -33.849 -11.359 54.679 1.00 47.91 92 ASN A N 1
ATOM 678 C CA . ASN A 1 92 ? -33.022 -10.363 54.015 1.00 47.91 92 ASN A CA 1
ATOM 679 C C . ASN A 1 92 ? -32.186 -11.043 52.913 1.00 47.91 92 ASN A C 1
ATOM 681 O O . ASN A 1 92 ? -31.061 -11.470 53.163 1.00 47.91 92 ASN A O 1
ATOM 685 N N . SER A 1 93 ? -32.738 -11.185 51.706 1.00 42.97 93 SER A N 1
ATOM 686 C CA . SER A 1 93 ? -31.957 -11.476 50.502 1.00 42.97 93 SER A CA 1
ATOM 687 C C . SER A 1 93 ? -31.653 -10.156 49.803 1.00 42.97 93 SER A C 1
ATOM 689 O O . SER A 1 93 ? -32.286 -9.718 48.845 1.00 42.97 93 SER A O 1
ATOM 691 N N . GLU A 1 94 ? -30.640 -9.488 50.339 1.00 49.56 94 GLU A N 1
ATOM 692 C CA . GLU A 1 94 ? -29.922 -8.393 49.701 1.00 49.56 94 GLU A CA 1
ATOM 693 C C . GLU A 1 94 ? -29.117 -8.953 48.514 1.00 49.56 94 GLU A C 1
ATOM 695 O O . GLU A 1 94 ? -27.897 -9.054 48.541 1.00 49.56 94 GLU A O 1
ATOM 700 N N . ALA A 1 95 ? -29.819 -9.437 47.489 1.00 51.72 95 ALA A N 1
ATOM 701 C CA . ALA A 1 95 ? -29.219 -10.050 46.304 1.00 51.72 95 ALA A CA 1
ATOM 702 C C . ALA A 1 95 ? -30.067 -9.832 45.037 1.00 51.72 95 ALA A C 1
ATOM 704 O O . ALA A 1 95 ? -29.982 -10.608 44.092 1.00 51.72 95 ALA A O 1
ATOM 705 N N . GLY A 1 96 ? -30.903 -8.786 45.014 1.00 49.56 96 GLY A N 1
ATOM 706 C CA . GLY A 1 96 ? -31.794 -8.501 43.881 1.00 49.56 96 GLY A CA 1
ATOM 707 C C . GLY A 1 96 ? -31.702 -7.092 43.290 1.00 49.56 96 GLY A C 1
ATOM 708 O O . GLY A 1 96 ? -32.278 -6.854 42.235 1.00 49.56 96 GLY A O 1
ATOM 709 N N . ASN A 1 97 ? -30.990 -6.151 43.924 1.00 52.19 97 ASN A N 1
ATOM 710 C CA . ASN A 1 97 ? -31.013 -4.733 43.521 1.00 52.19 97 ASN A CA 1
ATOM 711 C C . ASN A 1 97 ? -29.646 -4.163 43.082 1.00 52.19 97 ASN A C 1
ATOM 713 O O . ASN A 1 97 ? -29.497 -2.956 42.918 1.00 52.19 97 ASN A O 1
ATOM 717 N N . LEU A 1 98 ? -28.638 -5.019 42.884 1.00 56.94 98 LEU A N 1
ATOM 718 C CA . LEU A 1 98 ? -27.285 -4.609 42.469 1.00 56.94 98 LEU A CA 1
ATOM 719 C C . LEU A 1 98 ? -27.083 -4.558 40.944 1.00 56.94 98 LEU A C 1
ATOM 721 O O . LEU A 1 98 ? -26.083 -4.029 40.478 1.00 56.94 98 LEU A O 1
ATOM 725 N N . GLN A 1 99 ? -28.008 -5.073 40.135 1.00 63.38 99 GLN A N 1
ATOM 726 C CA . GLN A 1 99 ? -27.627 -5.502 38.785 1.00 63.38 99 GLN A CA 1
ATOM 727 C C . GLN A 1 99 ? -27.595 -4.391 37.717 1.00 63.38 99 GLN A C 1
ATOM 729 O O . GLN A 1 99 ? -26.804 -4.473 36.787 1.00 63.38 99 GLN A O 1
ATOM 734 N N . VAL A 1 100 ? -28.448 -3.363 37.792 1.00 64.25 100 VAL A N 1
ATOM 735 C CA . VAL A 1 100 ? -28.604 -2.407 36.670 1.00 64.25 100 VAL A CA 1
ATOM 736 C C . VAL A 1 100 ? -27.693 -1.187 36.812 1.00 64.25 100 VAL A C 1
ATOM 738 O O . VAL A 1 100 ? -27.069 -0.767 35.840 1.00 64.25 100 VAL A O 1
ATOM 741 N N . GLY A 1 101 ? -27.588 -0.632 38.023 1.00 72.75 101 GLY A N 1
ATOM 742 C CA . GLY A 1 101 ? -26.760 0.548 38.295 1.00 72.75 101 GLY A CA 1
ATOM 743 C C . GLY A 1 101 ? -25.261 0.262 38.194 1.00 72.75 101 GLY A C 1
ATOM 744 O O . GLY A 1 101 ? -24.527 1.078 37.646 1.00 72.75 101 GLY A O 1
ATOM 745 N N . ASP A 1 102 ? -24.828 -0.915 38.649 1.00 82.69 102 ASP A N 1
ATOM 746 C CA . ASP A 1 102 ? -23.429 -1.349 38.571 1.00 82.69 102 ASP A CA 1
ATOM 747 C C . ASP A 1 102 ? -22.994 -1.607 37.117 1.00 82.69 102 ASP A C 1
ATOM 749 O O . ASP A 1 102 ? -21.936 -1.161 36.682 1.00 82.69 102 ASP A O 1
ATOM 753 N N . VAL A 1 103 ? -23.866 -2.212 36.300 1.00 88.00 103 VAL A N 1
ATOM 754 C CA . VAL A 1 103 ? -23.614 -2.411 34.861 1.00 88.00 103 VAL A CA 1
ATOM 755 C C . VAL A 1 103 ? -23.532 -1.079 34.109 1.00 88.00 103 VAL A C 1
ATOM 757 O O . VAL A 1 103 ? -22.647 -0.903 33.271 1.00 88.00 103 VAL A O 1
ATOM 760 N N . LEU A 1 104 ? -24.416 -0.122 34.415 1.00 90.94 104 LEU A N 1
ATOM 761 C CA . LEU A 1 104 ? -24.374 1.226 33.834 1.00 90.94 104 LEU A CA 1
ATOM 762 C C . LEU A 1 104 ? -23.103 1.986 34.233 1.00 90.94 104 LEU A C 1
ATOM 764 O O . LEU A 1 104 ? -22.470 2.593 33.370 1.00 90.94 104 LEU A O 1
ATOM 768 N N . ALA A 1 105 ? -22.704 1.909 35.503 1.00 90.56 105 ALA A N 1
ATOM 769 C CA . ALA A 1 105 ? -21.478 2.529 35.996 1.00 90.56 105 ALA A CA 1
ATOM 770 C C . ALA A 1 105 ? -20.226 1.907 35.356 1.00 90.56 105 ALA A C 1
ATOM 772 O O . ALA A 1 105 ? -19.334 2.628 34.913 1.00 90.56 105 ALA A O 1
ATOM 773 N N . ASN A 1 106 ? -20.186 0.579 35.232 1.00 91.44 106 ASN A N 1
ATOM 774 C CA . A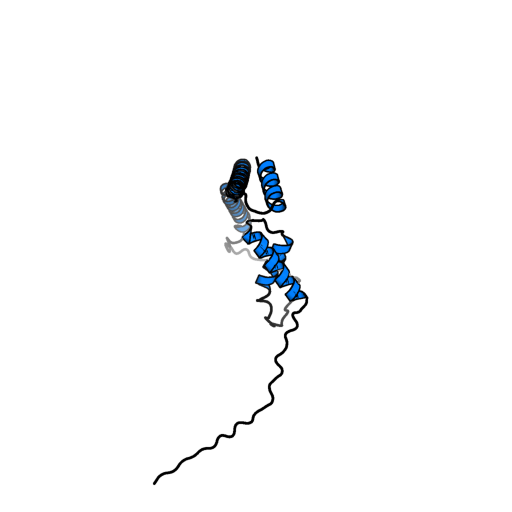SN A 1 106 ? -19.093 -0.133 34.576 1.00 91.44 106 ASN A CA 1
ATOM 775 C C . ASN A 1 106 ? -19.005 0.204 33.076 1.00 91.44 106 ASN A C 1
ATOM 777 O O . ASN A 1 106 ? -17.914 0.378 32.535 1.00 91.44 106 ASN A O 1
ATOM 781 N N . TYR A 1 107 ? -20.143 0.357 32.391 1.00 92.75 107 TYR A N 1
ATOM 782 C CA . TYR A 1 107 ? -20.167 0.801 30.996 1.00 92.75 107 TYR A CA 1
ATOM 783 C C . TYR A 1 107 ? -19.675 2.247 30.838 1.00 92.75 107 TYR A C 1
ATOM 785 O O . TYR A 1 107 ? -18.909 2.542 29.917 1.00 92.75 107 TYR A O 1
ATOM 793 N N . GLU A 1 108 ? -20.076 3.153 31.732 1.00 94.44 108 GLU A N 1
ATOM 794 C CA . GLU A 1 108 ? -19.597 4.537 31.727 1.00 94.44 108 GLU A CA 1
ATOM 795 C C . GLU A 1 108 ? -18.082 4.617 31.975 1.00 94.44 108 GLU A C 1
ATOM 797 O O . GLU A 1 108 ? -17.382 5.299 31.219 1.00 94.44 108 GLU A O 1
ATOM 802 N N . ASP A 1 109 ? -17.553 3.854 32.937 1.00 92.81 109 ASP A N 1
ATOM 803 C CA . ASP A 1 109 ? -16.108 3.750 33.180 1.00 92.81 109 ASP A CA 1
ATOM 804 C C . ASP A 1 109 ? -15.363 3.171 31.964 1.00 92.81 109 ASP A C 1
ATOM 806 O O . ASP A 1 109 ? -14.370 3.740 31.494 1.00 92.81 109 ASP A O 1
ATOM 810 N N . ALA A 1 110 ? -15.892 2.098 31.365 1.00 93.88 110 ALA A N 1
ATOM 811 C CA . ALA A 1 110 ? -15.334 1.500 30.156 1.00 93.88 110 ALA A CA 1
ATOM 812 C C . ALA A 1 110 ? -15.287 2.496 28.984 1.00 93.88 110 ALA A C 1
ATOM 814 O O . ALA A 1 110 ? -14.269 2.585 28.288 1.00 93.88 110 ALA A O 1
ATOM 815 N N . LEU A 1 111 ? -16.337 3.300 28.782 1.00 92.44 111 LEU A N 1
ATOM 816 C CA . LEU A 1 111 ? -16.352 4.347 27.758 1.00 92.44 111 LEU A CA 1
ATOM 817 C C . LEU A 1 111 ? -15.364 5.475 28.060 1.00 92.44 111 LEU A C 1
ATOM 819 O O . LEU A 1 111 ? -14.694 5.960 27.144 1.00 92.44 111 LEU A O 1
ATOM 823 N N . GLN A 1 112 ? -15.249 5.901 29.317 1.00 91.50 112 GLN A N 1
ATOM 824 C CA . GLN A 1 112 ? -14.303 6.938 29.728 1.00 91.50 112 GLN A CA 1
ATOM 825 C C . GLN A 1 112 ? -12.853 6.480 29.487 1.00 91.50 112 GLN A C 1
ATOM 827 O O . GLN A 1 112 ? -12.021 7.221 28.941 1.00 91.50 112 GLN A O 1
ATOM 832 N N . LYS A 1 113 ? -12.566 5.210 29.785 1.00 90.88 113 LYS A N 1
ATOM 833 C CA . LYS A 1 113 ? -11.289 4.551 29.495 1.00 90.88 113 LYS A CA 1
ATOM 834 C C . LYS A 1 113 ? -11.047 4.368 27.993 1.00 90.88 113 LYS A C 1
ATOM 836 O O . LYS A 1 113 ? -9.930 4.568 27.523 1.00 90.88 113 LYS A O 1
ATOM 841 N N . GLN A 1 114 ? -12.068 4.041 27.203 1.00 91.31 114 GLN A N 1
ATOM 842 C CA . GLN A 1 114 ? -11.936 3.941 25.746 1.00 91.31 114 GLN A CA 1
ATOM 843 C C . GLN A 1 114 ? -11.631 5.309 25.118 1.00 91.31 114 GLN A C 1
ATOM 845 O O . GLN A 1 114 ? -10.720 5.436 24.299 1.00 91.31 114 GLN A O 1
ATOM 850 N N . ARG A 1 115 ? -12.386 6.344 25.500 1.00 87.31 115 ARG A N 1
ATOM 851 C CA . ARG A 1 115 ? -12.292 7.692 24.917 1.00 87.31 115 ARG A CA 1
ATOM 852 C C . ARG A 1 115 ? -10.970 8.375 25.229 1.00 87.31 115 ARG A C 1
ATOM 854 O O . ARG A 1 115 ? -10.434 9.053 24.360 1.00 87.31 115 ARG A O 1
ATOM 861 N N . SER A 1 116 ? -10.424 8.166 26.423 1.00 84.56 116 SER A N 1
ATOM 862 C CA . SER A 1 116 ? -9.097 8.682 26.783 1.00 84.56 116 SER A CA 1
ATOM 863 C C . SER A 1 116 ? -7.963 8.059 25.955 1.00 84.56 116 SER A C 1
ATOM 865 O O . SER A 1 116 ? -6.955 8.719 25.722 1.00 84.56 116 SER A O 1
ATOM 867 N N . ASN A 1 117 ? -8.150 6.841 25.436 1.00 83.94 117 ASN A N 1
ATOM 868 C CA . ASN A 1 117 ? -7.203 6.170 24.537 1.00 83.94 117 ASN A CA 1
ATOM 869 C C . ASN A 1 117 ? -7.429 6.485 23.046 1.00 83.94 117 ASN A C 1
ATOM 871 O O . ASN A 1 117 ? -6.633 6.081 22.196 1.00 83.94 117 ASN A O 1
ATOM 875 N N . CYS A 1 118 ? -8.504 7.196 22.697 1.00 83.25 118 CYS A N 1
ATOM 876 C CA . CYS A 1 118 ? -8.788 7.555 21.313 1.00 83.25 118 CYS A CA 1
ATOM 877 C C . CYS A 1 118 ? -7.906 8.729 20.866 1.00 83.25 118 CYS A C 1
ATOM 879 O O . CYS A 1 118 ? -7.881 9.794 21.483 1.00 83.25 118 CYS A O 1
ATOM 881 N N . MET A 1 119 ? -7.215 8.569 19.736 1.00 86.31 119 MET A N 1
ATOM 882 C CA . MET A 1 119 ? -6.546 9.697 19.093 1.00 86.31 119 MET A CA 1
ATOM 883 C C . MET A 1 119 ? -7.582 10.698 18.576 1.00 86.31 119 MET A C 1
ATOM 885 O O . MET A 1 119 ? -8.559 10.326 17.927 1.00 86.31 119 MET A O 1
ATOM 889 N N . SER A 1 120 ? -7.332 11.989 18.803 1.00 90.44 120 SER A N 1
ATOM 890 C CA . SER A 1 120 ? -8.131 13.054 18.192 1.00 90.44 120 SER A CA 1
ATOM 891 C C . SER A 1 120 ? -8.065 12.971 16.662 1.00 90.44 120 SER A C 1
ATOM 893 O O . SER A 1 120 ? -7.007 12.688 16.095 1.00 90.44 120 SER A O 1
ATOM 895 N N . GLY A 1 121 ? -9.169 13.286 15.977 1.00 91.62 121 GLY A N 1
ATOM 896 C CA . GLY A 1 121 ? -9.234 13.275 14.510 1.00 91.62 121 GLY A CA 1
ATOM 897 C C . GLY A 1 121 ? -8.182 14.175 13.847 1.00 91.62 121 GLY A C 1
ATOM 898 O O . GLY A 1 121 ? -7.619 13.815 12.814 1.00 91.62 121 GLY A O 1
ATOM 899 N N . MET A 1 122 ? -7.833 15.303 14.477 1.00 93.19 122 MET A N 1
ATOM 900 C CA . MET A 1 122 ? -6.728 16.154 14.021 1.00 93.19 122 MET A CA 1
ATOM 901 C C . MET A 1 122 ? -5.377 15.433 14.131 1.00 93.19 122 MET A C 1
ATOM 903 O O . MET A 1 122 ? -4.585 15.469 13.192 1.00 93.19 122 MET A O 1
ATOM 907 N N . GLY A 1 123 ? -5.143 14.723 15.238 1.00 94.69 123 GLY A N 1
ATOM 908 C CA . GLY A 1 123 ? -3.951 13.895 15.427 1.00 94.69 123 GLY A CA 1
ATOM 909 C C . GLY A 1 123 ? -3.857 12.771 14.393 1.00 94.69 123 GLY A C 1
ATOM 910 O O . GLY A 1 123 ? -2.787 12.542 13.834 1.00 94.69 123 GLY A O 1
ATOM 911 N N . LEU A 1 124 ? -4.983 12.132 14.058 1.00 93.50 124 LEU A N 1
ATOM 912 C CA . LEU A 1 124 ? -5.042 11.119 13.001 1.00 93.50 124 LEU A CA 1
ATOM 913 C C . LEU A 1 124 ? -4.687 11.702 11.625 1.00 93.50 124 LEU A C 1
ATOM 915 O O . LEU A 1 124 ? -3.943 11.080 10.864 1.00 93.50 124 LEU A O 1
ATOM 919 N N . LYS A 1 125 ? -5.182 12.907 11.313 1.00 96.12 125 LYS A N 1
ATOM 920 C CA . LYS A 1 125 ? -4.863 13.608 10.063 1.00 96.12 125 LYS A CA 1
ATOM 921 C C . LYS A 1 125 ? -3.366 13.911 9.963 1.00 96.12 125 LYS A C 1
ATOM 923 O O . LYS A 1 125 ? -2.748 13.550 8.965 1.00 96.12 125 LYS A O 1
ATOM 928 N N . VAL A 1 126 ? -2.777 14.476 11.019 1.00 97.12 126 VAL A N 1
ATOM 929 C CA . VAL A 1 126 ? -1.335 14.773 11.088 1.00 97.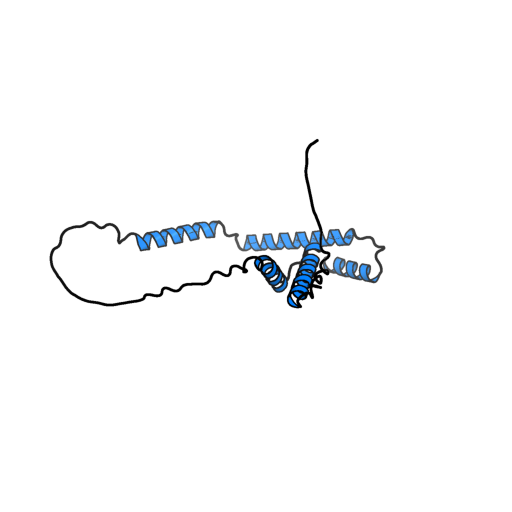12 126 VAL A CA 1
ATOM 930 C C . VAL A 1 126 ? -0.500 13.495 10.958 1.00 97.12 126 VAL A C 1
ATOM 932 O O . VAL A 1 126 ? 0.454 13.452 10.184 1.00 97.12 126 VAL A O 1
ATOM 935 N N . ALA A 1 127 ? -0.877 12.421 11.656 1.00 96.19 127 ALA A N 1
ATOM 936 C CA . ALA A 1 127 ? -0.183 11.139 11.565 1.00 96.19 127 ALA A CA 1
ATOM 937 C C . ALA A 1 127 ? -0.250 10.542 10.148 1.00 96.19 127 ALA A C 1
ATOM 939 O O . ALA A 1 127 ? 0.745 10.023 9.636 1.00 96.19 127 ALA A O 1
ATOM 940 N N . ARG A 1 128 ? -1.410 10.643 9.483 1.00 96.06 128 ARG A N 1
ATOM 941 C CA . ARG A 1 128 ? -1.584 10.210 8.091 1.00 96.06 128 ARG A CA 1
ATOM 942 C C . ARG A 1 128 ? -0.699 11.011 7.137 1.00 96.06 128 ARG A C 1
ATOM 944 O O . ARG A 1 128 ? -0.030 10.406 6.304 1.00 96.06 128 ARG A O 1
ATOM 951 N N . GLU A 1 129 ? -0.688 12.335 7.258 1.00 97.62 129 GLU A N 1
ATOM 952 C CA . GLU A 1 129 ? 0.141 13.222 6.432 1.00 97.62 129 GLU A CA 1
ATOM 953 C C . GLU A 1 129 ? 1.635 12.942 6.629 1.00 97.62 129 GLU A C 1
ATOM 955 O O . GLU A 1 129 ? 2.365 12.814 5.649 1.00 97.62 129 GLU A O 1
ATOM 960 N N . SER A 1 130 ? 2.076 12.753 7.877 1.00 97.38 130 SER A N 1
ATOM 961 C CA . SER A 1 130 ? 3.463 12.397 8.200 1.00 97.38 130 SER A CA 1
ATOM 962 C C . SER A 1 130 ? 3.898 11.096 7.515 1.00 97.38 130 SER A C 1
ATOM 964 O O . SER A 1 130 ? 4.931 11.056 6.845 1.00 97.38 130 SER A O 1
ATOM 966 N N . ARG A 1 131 ? 3.067 10.045 7.590 1.00 96.19 131 ARG A N 1
ATOM 967 C CA . ARG A 1 131 ? 3.338 8.763 6.923 1.00 96.19 131 ARG A CA 1
ATOM 968 C C . ARG A 1 131 ? 3.409 8.901 5.401 1.00 96.19 131 ARG A C 1
ATOM 970 O O . ARG A 1 131 ? 4.311 8.335 4.791 1.00 96.19 131 ARG A O 1
ATOM 977 N N . LEU A 1 132 ? 2.483 9.644 4.788 1.00 95.06 132 LEU A N 1
ATOM 978 C CA . LEU A 1 132 ? 2.491 9.881 3.339 1.00 95.06 132 LEU A CA 1
ATOM 979 C C . LEU A 1 132 ? 3.744 10.646 2.908 1.00 95.06 132 LEU A C 1
ATOM 981 O O . LEU A 1 132 ? 4.412 10.238 1.963 1.00 95.06 132 LEU A O 1
ATOM 985 N N . LYS A 1 133 ? 4.102 11.705 3.638 1.00 96.44 133 LYS A N 1
ATOM 986 C CA . LYS A 1 133 ? 5.311 12.488 3.378 1.00 96.44 133 LYS A CA 1
ATOM 987 C C . LYS A 1 133 ? 6.569 11.625 3.468 1.00 96.44 133 LYS A C 1
ATOM 989 O O . LYS A 1 133 ? 7.406 11.683 2.575 1.00 96.44 133 LYS A O 1
ATOM 994 N N . SER A 1 134 ? 6.685 10.814 4.519 1.00 96.75 134 SER A N 1
ATOM 995 C CA . SER A 1 134 ? 7.819 9.904 4.696 1.00 96.75 134 SER A CA 1
ATOM 996 C C . SER A 1 134 ? 7.908 8.870 3.572 1.00 96.75 134 SER A C 1
ATOM 998 O O . SER A 1 134 ? 9.004 8.610 3.086 1.00 96.75 134 SER A O 1
ATOM 1000 N N . ASN A 1 135 ? 6.774 8.327 3.119 1.00 94.69 135 ASN A N 1
ATOM 1001 C CA . ASN A 1 135 ? 6.734 7.370 2.014 1.00 94.69 135 ASN A CA 1
ATOM 1002 C C . ASN A 1 135 ? 7.180 8.008 0.685 1.00 94.69 135 ASN A C 1
ATOM 1004 O O . ASN A 1 135 ? 8.047 7.462 0.009 1.00 94.69 135 ASN A O 1
ATOM 1008 N N . ILE A 1 136 ? 6.666 9.202 0.361 1.00 95.75 136 ILE A N 1
ATOM 1009 C CA . ILE A 1 136 ? 7.071 9.950 -0.840 1.00 95.75 136 ILE A CA 1
ATOM 1010 C C . ILE A 1 136 ? 8.567 10.269 -0.790 1.00 95.75 136 ILE A C 1
ATOM 1012 O O . ILE A 1 136 ? 9.279 10.032 -1.762 1.00 95.75 136 ILE A O 1
ATOM 1016 N N . GLN A 1 137 ? 9.062 10.763 0.347 1.00 96.19 137 GLN A N 1
ATOM 1017 C CA . GLN A 1 137 ? 10.479 11.083 0.511 1.00 96.19 137 GLN A CA 1
ATOM 1018 C C . GLN A 1 137 ? 11.362 9.845 0.331 1.00 96.19 137 GLN A C 1
ATOM 1020 O O . GLN A 1 137 ? 12.360 9.914 -0.378 1.00 96.19 137 GLN A O 1
ATOM 1025 N N . HIS A 1 138 ? 10.976 8.715 0.926 1.00 95.25 138 HIS A N 1
ATOM 1026 C CA . HIS A 1 138 ? 11.687 7.452 0.758 1.00 95.25 138 HIS A CA 1
ATOM 1027 C C . HIS A 1 138 ? 11.761 7.041 -0.717 1.00 95.25 138 HIS A C 1
ATOM 1029 O O . HIS A 1 138 ? 12.845 6.743 -1.213 1.00 95.25 138 HIS A O 1
ATOM 1035 N N . ARG A 1 139 ? 10.637 7.112 -1.441 1.00 95.12 139 ARG A N 1
ATOM 1036 C CA . ARG A 1 139 ? 10.590 6.765 -2.864 1.00 95.12 139 ARG A CA 1
ATOM 1037 C C . ARG A 1 139 ? 11.425 7.703 -3.742 1.00 95.12 139 ARG A C 1
ATOM 1039 O O . ARG A 1 139 ? 12.062 7.241 -4.684 1.00 95.12 139 ARG A O 1
ATOM 1046 N N . LEU A 1 140 ? 11.448 9.002 -3.436 1.00 95.81 140 LEU A N 1
ATOM 1047 C CA . LEU A 1 140 ? 12.308 9.968 -4.128 1.00 95.81 140 LEU A CA 1
ATOM 1048 C C . LEU A 1 140 ? 13.788 9.609 -3.967 1.00 95.81 140 LEU A C 1
ATOM 1050 O O . LEU A 1 140 ? 14.509 9.580 -4.959 1.00 95.81 140 LEU A O 1
ATOM 1054 N N . THR A 1 141 ? 14.215 9.272 -2.746 1.00 95.06 141 THR A N 1
ATOM 1055 C CA . THR A 1 141 ? 15.591 8.832 -2.482 1.00 95.06 141 THR A CA 1
ATOM 1056 C C . THR A 1 141 ? 15.936 7.573 -3.278 1.00 95.06 141 THR A C 1
ATOM 1058 O O . THR A 1 141 ? 16.967 7.546 -3.942 1.00 95.06 141 THR A O 1
ATOM 1061 N N . GLU A 1 142 ? 15.049 6.570 -3.309 1.00 93.62 142 GLU A N 1
ATOM 1062 C CA . GLU A 1 142 ? 15.270 5.361 -4.114 1.00 93.62 142 GLU A CA 1
ATOM 1063 C C . GLU A 1 142 ? 15.454 5.668 -5.605 1.00 93.62 142 GLU A C 1
ATOM 1065 O O . GLU A 1 142 ? 16.303 5.058 -6.248 1.00 93.62 142 GLU A O 1
ATOM 1070 N N . LEU A 1 143 ? 14.653 6.581 -6.168 1.00 93.38 143 LEU A N 1
ATOM 1071 C CA . LEU A 1 143 ? 14.700 6.933 -7.591 1.00 93.38 143 LEU A CA 1
ATOM 1072 C C . LEU A 1 143 ? 15.944 7.753 -7.960 1.00 93.38 143 LEU A C 1
ATOM 1074 O O . LEU A 1 143 ? 16.462 7.590 -9.064 1.00 93.38 143 LEU A O 1
ATOM 1078 N N . GLU A 1 144 ? 16.423 8.614 -7.061 1.00 91.75 144 GLU A N 1
ATOM 1079 C CA . GLU A 1 144 ? 17.620 9.444 -7.265 1.00 91.75 144 GLU A CA 1
ATOM 1080 C C . GLU A 1 144 ? 18.929 8.646 -7.164 1.00 91.75 144 GLU A C 1
ATOM 1082 O O . GLU A 1 144 ? 19.917 9.008 -7.801 1.00 91.75 144 GLU A O 1
ATOM 1087 N N . GLU A 1 145 ? 18.934 7.541 -6.416 1.00 92.00 145 GLU A N 1
ATOM 1088 C CA . GLU A 1 145 ? 20.098 6.659 -6.258 1.00 92.00 145 GLU A CA 1
ATOM 1089 C C . GLU A 1 145 ? 20.262 5.639 -7.405 1.00 92.00 145 GLU A C 1
ATOM 1091 O O . GLU A 1 145 ? 21.261 4.916 -7.463 1.00 92.00 145 GLU A O 1
ATOM 1096 N N . LEU A 1 146 ? 19.308 5.561 -8.344 1.00 88.75 146 LEU A N 1
ATOM 1097 C CA . LEU A 1 146 ? 19.378 4.605 -9.450 1.00 88.75 146 LEU A CA 1
ATOM 1098 C C . LEU A 1 146 ? 20.479 4.967 -10.465 1.00 88.75 146 LEU A C 1
ATOM 1100 O O . LEU A 1 146 ? 20.606 6.123 -10.871 1.00 88.75 146 LEU A O 1
ATOM 1104 N N . PRO A 1 147 ? 21.231 3.976 -10.981 1.00 87.31 147 PRO A N 1
ATOM 1105 C CA . PRO A 1 147 ? 22.221 4.223 -12.019 1.00 87.31 147 PRO A CA 1
ATOM 1106 C C . PRO A 1 147 ? 21.552 4.602 -13.347 1.00 87.31 147 PRO A C 1
ATOM 1108 O O . PRO A 1 147 ? 20.662 3.902 -13.836 1.00 87.31 147 PRO A O 1
ATOM 1111 N N . SER A 1 148 ? 22.062 5.650 -13.996 1.00 82.19 148 SER A N 1
ATOM 1112 C CA . SER A 1 148 ? 21.574 6.133 -15.299 1.00 82.19 148 SER A CA 1
ATOM 1113 C C . SER A 1 148 ? 21.812 5.170 -16.472 1.00 82.19 148 SER A C 1
ATOM 1115 O O . SER A 1 148 ? 21.368 5.448 -17.579 1.00 82.19 148 SER A O 1
ATOM 1117 N N . SER A 1 149 ? 22.528 4.058 -16.267 1.00 83.06 149 SER A N 1
ATOM 1118 C CA . SER A 1 149 ? 22.855 3.060 -17.30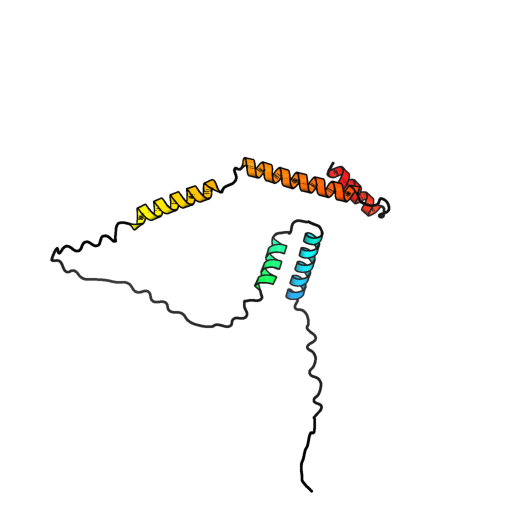0 1.00 83.06 149 SER A CA 1
ATOM 1119 C C . SER A 1 149 ? 21.809 1.947 -17.455 1.00 83.06 149 SER A C 1
ATOM 1121 O O . SER A 1 149 ? 22.022 0.986 -18.196 1.00 83.06 149 SER A O 1
ATOM 1123 N N . ARG A 1 150 ? 20.677 2.040 -16.750 1.00 78.38 150 ARG A N 1
ATOM 1124 C CA . ARG A 1 150 ? 19.568 1.085 -16.853 1.00 78.38 150 ARG A CA 1
ATOM 1125 C C . ARG A 1 150 ? 18.791 1.390 -18.139 1.00 78.38 150 ARG A C 1
ATOM 1127 O O . ARG A 1 150 ? 18.444 2.539 -18.346 1.00 78.38 150 ARG A O 1
ATOM 1134 N N . GLY A 1 151 ? 18.557 0.396 -19.001 1.00 89.19 151 GLY A N 1
ATOM 1135 C CA . GLY A 1 151 ? 18.023 0.592 -20.363 1.00 89.19 151 GLY A CA 1
ATOM 1136 C C . GLY A 1 151 ? 16.864 1.599 -20.510 1.00 89.19 151 GLY A C 1
ATOM 1137 O O . GLY A 1 151 ? 16.059 1.777 -19.594 1.00 89.19 151 GLY A O 1
ATOM 1138 N N . GLU A 1 152 ? 16.780 2.214 -21.694 1.00 91.88 152 GLU A N 1
ATOM 1139 C CA . GLU A 1 152 ? 15.974 3.408 -22.012 1.00 91.88 152 GLU A CA 1
ATOM 1140 C C . GLU A 1 152 ? 14.523 3.361 -21.497 1.00 91.88 152 GLU A C 1
ATOM 1142 O O . GLU A 1 152 ? 14.099 4.268 -20.782 1.00 91.88 152 GLU A O 1
ATOM 1147 N N . ASP A 1 153 ? 13.779 2.282 -21.763 1.00 93.12 153 ASP A N 1
ATOM 1148 C CA . ASP A 1 153 ? 12.374 2.148 -21.338 1.00 93.12 153 ASP A CA 1
ATOM 1149 C C . ASP A 1 153 ? 12.188 2.229 -19.818 1.00 93.12 153 ASP A C 1
ATOM 1151 O O . ASP A 1 153 ? 11.209 2.789 -19.315 1.00 93.12 153 ASP A O 1
ATOM 1155 N N . LEU A 1 154 ? 13.105 1.622 -19.062 1.00 91.38 154 LEU A N 1
ATOM 1156 C CA . LEU A 1 154 ? 13.029 1.611 -17.607 1.00 91.38 154 LEU A CA 1
ATOM 1157 C C . LEU A 1 154 ? 13.482 2.953 -17.036 1.00 91.38 154 LEU A C 1
ATOM 1159 O O . LEU A 1 154 ? 12.846 3.461 -16.115 1.00 91.38 154 LEU A O 1
ATOM 1163 N N . GLN A 1 155 ? 14.521 3.546 -17.623 1.00 93.00 155 GLN A N 1
ATOM 1164 C CA . GLN A 1 155 ? 14.961 4.893 -17.281 1.00 93.00 155 GLN A CA 1
ATOM 1165 C C . GLN A 1 155 ? 13.837 5.916 -17.486 1.00 93.00 155 GLN A C 1
ATOM 1167 O O . GLN A 1 155 ? 13.564 6.706 -16.585 1.00 93.00 155 GLN A O 1
ATOM 1172 N N . MET A 1 156 ? 13.130 5.850 -18.618 1.00 94.19 156 MET A N 1
ATOM 1173 C CA . MET A 1 156 ? 11.979 6.705 -18.917 1.00 94.19 156 MET A CA 1
ATOM 1174 C C . MET A 1 156 ? 10.883 6.574 -17.851 1.00 94.19 156 MET A C 1
ATOM 1176 O O . MET A 1 156 ? 10.397 7.579 -17.337 1.00 94.19 156 MET A O 1
ATOM 1180 N N . LYS A 1 157 ? 10.517 5.343 -17.466 1.00 94.38 157 LYS A N 1
ATOM 1181 C CA . LYS A 1 157 ? 9.508 5.102 -16.416 1.00 94.38 157 LYS A CA 1
ATOM 1182 C C . LYS A 1 157 ? 9.929 5.679 -15.064 1.00 94.38 157 LYS A C 1
ATOM 1184 O O . LYS A 1 157 ? 9.109 6.307 -14.403 1.00 94.38 157 LYS A O 1
ATOM 1189 N N . CYS A 1 158 ? 11.193 5.504 -14.674 1.00 93.44 158 CYS A N 1
ATOM 1190 C CA . CYS A 1 158 ? 11.722 6.063 -13.429 1.00 93.44 158 CYS A CA 1
ATOM 1191 C C . CYS A 1 158 ? 11.733 7.598 -13.443 1.00 93.44 158 CYS A C 1
ATOM 1193 O O . CYS A 1 158 ? 11.386 8.211 -12.438 1.00 93.44 158 CYS A O 1
ATOM 1195 N N . LEU A 1 159 ? 12.076 8.224 -14.573 1.00 93.69 159 LEU A N 1
ATOM 1196 C CA . LEU A 1 159 ? 12.033 9.682 -14.720 1.00 93.69 159 LEU A CA 1
ATOM 1197 C C . LEU A 1 159 ? 10.603 10.221 -14.641 1.00 93.69 159 LEU A C 1
ATOM 1199 O O . LEU A 1 159 ? 10.362 11.198 -13.937 1.00 93.69 159 LEU A O 1
ATOM 1203 N N . LEU A 1 160 ? 9.651 9.575 -15.318 1.00 96.00 160 LEU A N 1
ATOM 1204 C CA . LEU A 1 160 ? 8.237 9.953 -15.247 1.00 96.00 160 LEU A CA 1
ATOM 1205 C C . LEU A 1 160 ? 7.701 9.867 -13.816 1.00 96.00 160 LEU A C 1
ATOM 1207 O O . LEU A 1 160 ? 7.009 10.776 -13.367 1.00 96.00 160 LEU A O 1
ATOM 1211 N N . GLU A 1 161 ? 8.043 8.803 -13.089 1.00 95.50 161 GLU A N 1
ATOM 1212 C CA . GLU A 1 161 ? 7.668 8.657 -11.683 1.00 95.50 161 GLU A CA 1
ATOM 1213 C C . GLU A 1 161 ? 8.318 9.741 -10.809 1.00 95.50 161 GLU A C 1
ATOM 1215 O O . GLU A 1 161 ? 7.624 10.411 -10.047 1.00 95.50 161 GLU A O 1
ATOM 1220 N N . LEU A 1 162 ? 9.627 9.975 -10.966 1.00 94.56 162 LEU A N 1
ATOM 1221 C CA . LEU A 1 162 ? 10.373 10.987 -10.214 1.00 94.56 162 LEU A CA 1
ATOM 1222 C C . LEU A 1 162 ? 9.782 12.389 -10.407 1.00 94.56 162 LEU A C 1
ATOM 1224 O O . LEU A 1 162 ?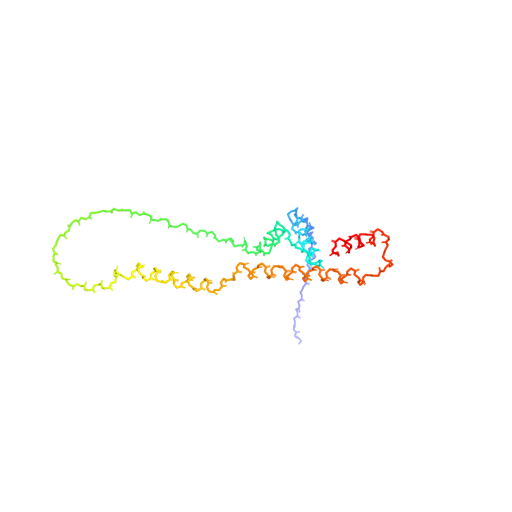 9.605 13.123 -9.438 1.00 94.56 162 LEU A O 1
ATOM 1228 N N . HIS A 1 163 ? 9.458 12.751 -11.649 1.00 95.44 163 HIS A N 1
ATOM 1229 C CA . HIS A 1 163 ? 8.840 14.034 -11.978 1.00 95.44 163 HIS A CA 1
ATOM 1230 C C . HIS A 1 163 ? 7.365 14.124 -11.579 1.00 95.44 163 HIS A C 1
ATOM 1232 O O . HIS A 1 163 ? 6.867 15.229 -11.419 1.00 95.44 163 HIS A O 1
ATOM 1238 N N . GLY A 1 164 ? 6.662 13.000 -11.421 1.00 96.12 164 GLY A N 1
ATOM 1239 C CA . GLY A 1 164 ? 5.289 12.987 -10.911 1.00 96.12 164 GLY A CA 1
ATOM 1240 C C . GLY A 1 164 ? 5.197 13.118 -9.387 1.00 96.12 164 GLY A C 1
ATOM 1241 O O . GLY A 1 164 ? 4.158 13.523 -8.872 1.00 96.12 164 GLY A O 1
ATOM 1242 N N . LEU A 1 165 ? 6.266 12.756 -8.669 1.00 93.88 165 LEU A N 1
ATOM 1243 C CA . LEU A 1 165 ? 6.358 12.857 -7.209 1.00 93.88 165 LEU A CA 1
ATOM 1244 C C . LEU A 1 165 ? 6.960 14.185 -6.719 1.00 93.88 165 LEU A C 1
ATOM 1246 O O . LEU A 1 165 ? 6.765 14.528 -5.551 1.00 93.88 165 LEU A O 1
ATOM 1250 N N . LYS A 1 166 ? 7.707 14.888 -7.577 1.00 90.25 166 LYS A N 1
ATOM 1251 C CA . LYS A 1 166 ? 8.271 16.223 -7.319 1.00 90.25 166 LYS A CA 1
ATOM 1252 C C . LYS A 1 166 ? 7.284 17.326 -7.676 1.00 90.25 166 LYS A C 1
ATOM 1254 O O . LYS A 1 166 ? 7.221 18.296 -6.890 1.00 90.25 166 LYS A O 1
#

Foldseek 3Di:
DDDDDDDDDDDDDDDDPDPPDPDDPLNVVLVVLVVVQVVCVVVVHDDDPVSVVSPVCVVVVPPPPDPDDDDDDDDDDDDDDDDDDDDDDDDPPPPPPPPPVVVVVVVVVVVVVVVVPDDDPVRVVVVVVVVVVVVLVVLLVVLVPDDPPDDDVVNVVSVVVNVVSD

Radius of gyration: 35.7 Å; chains: 1; bounding box: 84×93×80 Å

pLDDT: mean 76.57, std 21.12, range [35.19, 98.0]

Sequence (166 aa):
MAALEASGGGGGGPPKPSSSSSMSMKQVVKTKTLIYALNLISRNLPLPSHVFDTVSSIYCSDDDDDDGDNDDDDNNDESNEDNREVEEENSNSEAGNLQVGDVLANYEDALQKQRSNCMSGMGLKVARESRLKSNIQHRLTELEELPSSRGEDLQMKCLLELHGLK

Secondary structure (DSSP, 8-state):
------------PPPPP-------HHHHHHHHHHHHHHHHHTTTPPPPHHHHHHHHHHHHTTS--------------------------------SSSHHHHHHHHHHHHHHHHHHTSPPHHHHHHHHHHHHHHHHHHHHHHHHTS-TTS-HHHHHHHHHHHHHH-